Protein AF-A0A7J2I343-F1 (afdb_monomer_lite)

Sequence (131 aa):
MAGEKRGRSSLPLLIIFVFAITRKKYKLPDVEFFIPIIGGEERKPSEIARKVIESIEVKLTTKPSFGWLISAKPVYGIKIPLSIWLPFFGFLVIPQIKAQIGKNIIIRPEERYFGLVKGYRVVIKNFTFWA

Radius of gyration: 20.58 Å; chains: 1; bounding box: 34×22×89 Å

Secondary structure (DSSP, 8-state):
---------SHHHHHHHHHHHTT-EEEEPPEEEEEE--SS----HHHHHHHHHHTEEEEEE-SSSSEEEEEEPPBTTBPP--EEEEEGGGGGGHHHHHHHHHHHEEEEEEEETTTTEEEEEEEE--EEEE-

Foldseek 3Di:
DDDDPPPPPCVVVVVVVLVVQQADKDKWAKWKDWDFDDPPDDDDPLVVLVLQLVQFDWDQDPPPHGFIWTAGHDDNNHGGPGTDTGHNSCVVCSVVVSVLQSVQWDWDFDDDPDDDGTTIIIIRHMDMGTD

Structure (mmCIF, N/CA/C/O backbone):
data_AF-A0A7J2I343-F1
#
_entry.id   AF-A0A7J2I343-F1
#
loop_
_atom_site.group_PDB
_atom_site.id
_atom_site.type_symbol
_atom_site.label_atom_id
_atom_site.label_alt_id
_atom_site.label_comp_id
_atom_site.label_asym_id
_atom_site.label_entity_id
_atom_site.label_seq_id
_atom_site.pdbx_PDB_ins_code
_atom_site.Cartn_x
_atom_site.Cartn_y
_atom_site.Cartn_z
_atom_site.occupancy
_atom_site.B_iso_or_equiv
_atom_site.auth_seq_id
_atom_site.auth_comp_id
_atom_site.auth_asym_id
_atom_site.auth_atom_id
_atom_site.pdbx_PDB_model_num
ATOM 1 N N . MET A 1 1 ? 2.861 1.337 59.579 1.00 39.19 1 MET A N 1
ATOM 2 C CA . MET A 1 1 ? 2.772 0.349 58.481 1.00 39.19 1 MET A CA 1
ATOM 3 C C . MET A 1 1 ? 1.709 0.838 57.506 1.00 39.19 1 MET A C 1
ATOM 5 O O . MET A 1 1 ? 0.529 0.671 57.774 1.00 39.19 1 MET A O 1
ATOM 9 N N . ALA A 1 2 ? 2.111 1.572 56.465 1.00 41.09 2 ALA A N 1
ATOM 10 C CA . ALA A 1 2 ? 1.190 2.197 55.513 1.00 41.09 2 ALA A CA 1
ATOM 11 C C . ALA A 1 2 ? 1.106 1.340 54.244 1.00 41.09 2 ALA A C 1
ATOM 13 O O . ALA A 1 2 ? 2.129 0.984 53.667 1.00 41.09 2 ALA A O 1
ATOM 14 N N . GLY A 1 3 ? -0.124 0.975 53.878 1.00 46.28 3 GLY A N 1
ATOM 15 C CA . GLY A 1 3 ? -0.453 -0.006 52.852 1.00 46.28 3 GLY A CA 1
ATOM 16 C C . GLY A 1 3 ? 0.101 0.329 51.472 1.00 46.28 3 GLY A C 1
ATOM 17 O O . GLY A 1 3 ? -0.209 1.359 50.874 1.00 46.28 3 GLY A O 1
ATOM 18 N N . GLU A 1 4 ? 0.875 -0.614 50.954 1.00 43.94 4 GLU A N 1
ATOM 19 C CA . GLU A 1 4 ? 1.304 -0.699 49.571 1.00 43.94 4 GLU A CA 1
ATOM 20 C C . GLU A 1 4 ? 0.058 -0.847 48.682 1.00 43.94 4 GLU A C 1
ATOM 22 O O . GLU A 1 4 ? -0.578 -1.905 48.618 1.00 43.94 4 GLU A O 1
ATOM 27 N N . LYS A 1 5 ? -0.352 0.249 48.029 1.00 52.50 5 LYS A N 1
ATOM 28 C CA . LYS A 1 5 ? -1.370 0.222 46.975 1.00 52.50 5 LYS A CA 1
ATOM 29 C C . LYS A 1 5 ? -0.828 -0.646 45.842 1.00 52.50 5 LYS A C 1
ATOM 31 O O . LYS A 1 5 ? -0.147 -0.149 44.950 1.00 52.50 5 LYS A O 1
ATOM 36 N N . ARG A 1 6 ? -1.140 -1.945 45.874 1.00 51.59 6 ARG A N 1
ATOM 37 C CA . ARG A 1 6 ? -0.974 -2.856 44.738 1.00 51.59 6 ARG A CA 1
ATOM 38 C C . ARG A 1 6 ? -1.739 -2.261 43.565 1.00 51.59 6 ARG A C 1
ATOM 40 O O . ARG A 1 6 ? -2.960 -2.398 43.478 1.00 51.59 6 ARG A O 1
ATOM 47 N N . GLY A 1 7 ? -1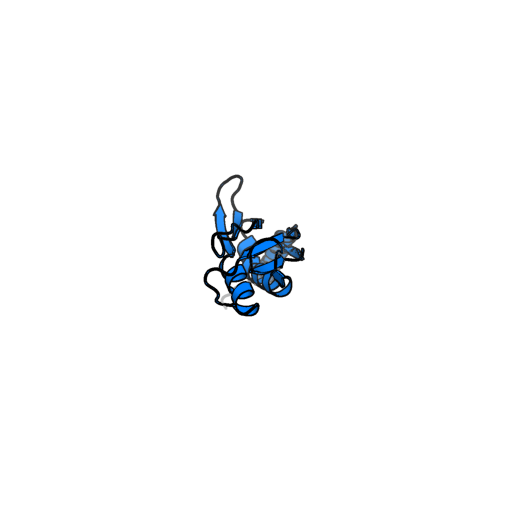.023 -1.573 42.681 1.00 55.41 7 GLY A N 1
ATOM 48 C CA .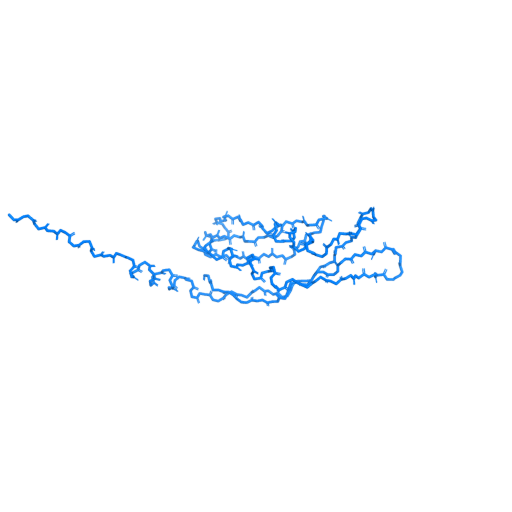 GLY A 1 7 ? -1.524 -1.185 41.377 1.00 55.41 7 GLY A CA 1
ATOM 49 C C . GLY A 1 7 ? -1.915 -2.462 40.651 1.00 55.41 7 GLY A C 1
ATOM 50 O O . GLY A 1 7 ? -1.057 -3.152 40.106 1.00 55.41 7 GLY A O 1
ATOM 51 N N . ARG A 1 8 ? -3.204 -2.823 40.702 1.00 57.75 8 ARG A N 1
ATOM 52 C CA . ARG A 1 8 ? -3.780 -3.844 39.828 1.00 57.75 8 ARG A CA 1
ATOM 53 C C . ARG A 1 8 ? -3.487 -3.375 38.413 1.00 57.75 8 ARG A C 1
ATOM 55 O O . ARG A 1 8 ? -4.113 -2.437 37.931 1.00 57.75 8 ARG A O 1
ATOM 62 N N . SER A 1 9 ? -2.468 -3.985 37.821 1.00 58.88 9 SER A N 1
ATOM 63 C CA . SER A 1 9 ? -2.009 -3.718 36.472 1.00 58.88 9 SER A CA 1
ATOM 64 C C . SER A 1 9 ? -3.225 -3.739 35.553 1.00 58.88 9 SER A C 1
ATOM 66 O O . SER A 1 9 ? -3.878 -4.767 35.413 1.00 58.88 9 SER A O 1
ATOM 68 N N . SER A 1 10 ? -3.586 -2.585 34.997 1.00 60.50 10 SER A N 1
ATOM 69 C CA . SER A 1 10 ? -4.685 -2.435 34.040 1.00 60.50 10 SER A CA 1
ATOM 70 C C . SER A 1 10 ? -4.325 -3.007 32.664 1.00 60.50 10 SER A C 1
ATOM 72 O O . SER A 1 10 ? -5.190 -3.101 31.797 1.00 60.50 10 SER A O 1
ATOM 74 N N . LEU A 1 11 ? -3.074 -3.448 32.472 1.00 64.00 11 LEU A N 1
ATOM 75 C CA . LEU A 1 11 ? -2.570 -4.064 31.243 1.00 64.00 11 LEU A CA 1
ATOM 76 C C . LEU A 1 11 ? -3.406 -5.244 30.726 1.00 64.00 11 LEU A C 1
ATOM 78 O O . LEU A 1 11 ? -3.690 -5.244 29.534 1.00 64.00 11 LEU A O 1
ATOM 82 N N . PRO A 1 12 ? -3.839 -6.231 31.538 1.00 72.75 12 PRO A N 1
ATOM 83 C CA . PRO A 1 12 ? -4.596 -7.375 31.032 1.00 72.75 12 PRO A CA 1
ATOM 84 C C . PRO A 1 12 ? -5.953 -6.947 30.466 1.00 72.75 12 PRO A C 1
ATOM 86 O O . PRO A 1 12 ? -6.356 -7.404 29.401 1.00 72.75 12 PRO A O 1
ATOM 89 N N . LEU A 1 13 ? -6.629 -6.013 31.140 1.00 68.38 13 LEU A N 1
ATOM 90 C CA . LEU A 1 13 ? -7.891 -5.429 30.682 1.00 68.38 13 LEU A CA 1
ATOM 91 C C . LEU A 1 13 ? -7.696 -4.605 29.409 1.00 68.38 13 LEU A C 1
ATOM 93 O O . LEU A 1 13 ? -8.506 -4.701 28.495 1.00 68.38 13 LEU A O 1
ATOM 97 N N . LEU A 1 14 ? -6.604 -3.845 29.323 1.00 66.38 14 LEU A N 1
ATOM 98 C CA . LEU A 1 14 ? -6.275 -3.032 28.156 1.00 66.38 14 LEU A CA 1
ATOM 99 C C . LEU A 1 14 ? -5.949 -3.912 26.937 1.00 66.38 14 LEU A C 1
ATOM 101 O O . LEU A 1 14 ? -6.430 -3.637 25.844 1.00 66.38 14 LEU A O 1
ATOM 105 N N . ILE A 1 15 ? -5.232 -5.024 27.131 1.00 68.12 15 ILE A N 1
ATOM 106 C CA . ILE A 1 15 ? -4.954 -6.024 26.088 1.00 68.12 15 ILE A CA 1
ATOM 107 C C . ILE A 1 15 ? -6.247 -6.689 25.607 1.00 68.12 15 ILE A C 1
ATOM 109 O O . ILE A 1 15 ? -6.473 -6.773 24.402 1.00 68.12 15 ILE A O 1
ATOM 113 N N . ILE A 1 16 ? -7.121 -7.119 26.523 1.00 67.00 16 ILE A N 1
ATOM 114 C CA . ILE A 1 16 ? -8.414 -7.729 26.171 1.00 67.00 16 ILE A CA 1
ATOM 115 C C . ILE A 1 16 ? -9.305 -6.725 25.434 1.00 67.00 16 ILE A C 1
ATOM 117 O O . ILE A 1 16 ? -9.964 -7.087 24.464 1.00 67.00 16 ILE A O 1
ATOM 121 N N . PHE A 1 17 ? -9.303 -5.460 25.852 1.00 63.78 17 PHE A N 1
ATOM 122 C CA . PHE A 1 17 ? -10.093 -4.405 25.228 1.00 63.78 17 PHE A CA 1
ATOM 123 C C . PHE A 1 17 ? -9.586 -4.063 23.819 1.00 63.78 17 PHE A C 1
ATOM 125 O O . PHE A 1 17 ? -10.375 -4.019 22.877 1.00 63.78 17 PHE A O 1
ATOM 132 N N . VAL A 1 18 ? -8.268 -3.926 23.636 1.00 64.19 18 VAL A N 1
ATOM 133 C CA . VAL A 1 18 ? -7.644 -3.758 22.310 1.00 64.19 18 VAL A CA 1
ATOM 134 C C . VAL A 1 18 ? -7.927 -4.971 21.420 1.00 64.19 18 VAL A C 1
ATOM 136 O O . VAL A 1 18 ? -8.270 -4.813 20.250 1.00 64.19 18 VAL A O 1
ATOM 139 N N . PHE A 1 19 ? -7.865 -6.184 21.969 1.00 65.62 19 PHE A N 1
ATOM 140 C CA . PHE A 1 19 ? -8.177 -7.415 21.243 1.00 65.62 19 PHE A CA 1
ATOM 141 C C . PHE A 1 19 ? -9.660 -7.510 20.845 1.00 65.62 19 PHE A C 1
ATOM 143 O O . PHE A 1 19 ? -9.984 -7.937 19.739 1.00 65.62 19 PHE A O 1
ATOM 150 N N . ALA A 1 20 ? -10.575 -7.082 21.717 1.00 63.03 20 ALA A N 1
ATOM 151 C CA . ALA A 1 20 ? -12.008 -7.065 21.437 1.00 63.03 20 ALA A CA 1
ATOM 152 C C . ALA A 1 20 ? -12.372 -6.041 20.350 1.00 63.03 20 ALA A C 1
ATOM 154 O O . ALA A 1 20 ? -13.227 -6.322 19.512 1.00 63.03 20 ALA A O 1
ATOM 155 N N . ILE A 1 21 ? -11.700 -4.886 20.330 1.00 61.62 21 ILE A N 1
ATOM 156 C CA . ILE A 1 21 ? -11.936 -3.833 19.333 1.00 61.62 21 ILE A CA 1
ATOM 157 C C . ILE A 1 21 ? -11.313 -4.188 17.979 1.00 61.62 21 ILE A C 1
ATOM 159 O O . ILE A 1 21 ? -11.922 -3.906 16.956 1.00 61.62 21 ILE A O 1
ATOM 163 N N . THR A 1 22 ? -10.166 -4.873 17.959 1.00 66.19 22 THR A N 1
ATOM 164 C CA . THR A 1 22 ? -9.479 -5.278 16.717 1.00 66.19 22 THR A CA 1
ATOM 165 C C . THR A 1 22 ? -10.037 -6.557 16.080 1.00 66.19 22 THR A C 1
ATOM 167 O O . THR A 1 22 ? -9.493 -7.054 15.099 1.00 66.19 22 THR A O 1
ATOM 170 N N . ARG A 1 23 ? -11.136 -7.128 16.595 1.00 70.00 23 ARG A N 1
ATOM 171 C CA . ARG A 1 23 ? -11.711 -8.391 16.091 1.00 70.00 23 ARG A CA 1
ATOM 172 C C . ARG A 1 23 ? -12.433 -8.276 14.751 1.00 70.00 23 ARG A C 1
ATOM 174 O O . ARG A 1 23 ? -12.840 -9.309 14.211 1.00 70.00 23 ARG A O 1
ATOM 181 N N . LYS A 1 24 ? -12.659 -7.077 14.210 1.00 77.44 24 LYS A N 1
ATOM 182 C CA . LYS A 1 24 ? -13.360 -6.965 12.934 1.00 77.44 24 LYS A CA 1
ATOM 183 C C . LYS A 1 24 ? -12.380 -7.277 11.808 1.00 77.44 24 LYS A C 1
ATOM 185 O O . LYS A 1 24 ? -11.304 -6.699 11.691 1.00 77.44 24 LYS A O 1
ATOM 190 N N . LYS A 1 25 ? -12.751 -8.250 10.979 1.00 82.06 25 LYS A N 1
ATOM 191 C CA . LYS A 1 25 ? -11.946 -8.656 9.831 1.00 82.06 25 LYS A CA 1
ATOM 192 C C . LYS A 1 25 ? -12.224 -7.715 8.664 1.00 82.06 25 LYS A C 1
ATOM 194 O O . LYS A 1 25 ? -13.362 -7.598 8.214 1.00 82.06 25 LYS A O 1
ATOM 199 N N . TYR A 1 26 ? -11.174 -7.093 8.153 1.00 80.75 26 TYR A N 1
ATOM 200 C CA . TYR A 1 26 ? -11.201 -6.254 6.964 1.00 80.75 26 TYR A CA 1
ATOM 201 C C . TYR A 1 26 ? -10.548 -6.998 5.805 1.00 80.75 26 TYR A C 1
ATOM 203 O O . TYR A 1 26 ? -9.547 -7.699 5.980 1.00 80.75 26 TYR A O 1
ATOM 211 N N . LYS A 1 27 ? -11.128 -6.854 4.613 1.00 83.12 27 LYS A N 1
ATOM 212 C CA . LYS A 1 27 ? -10.580 -7.398 3.371 1.00 83.12 27 LYS A CA 1
ATOM 213 C C . LYS A 1 27 ? -10.273 -6.245 2.432 1.00 83.12 27 LYS A C 1
ATOM 215 O O . LYS A 1 27 ? -11.159 -5.459 2.108 1.00 83.12 27 LYS A O 1
ATOM 220 N N . LEU A 1 28 ? -9.023 -6.175 2.001 1.00 83.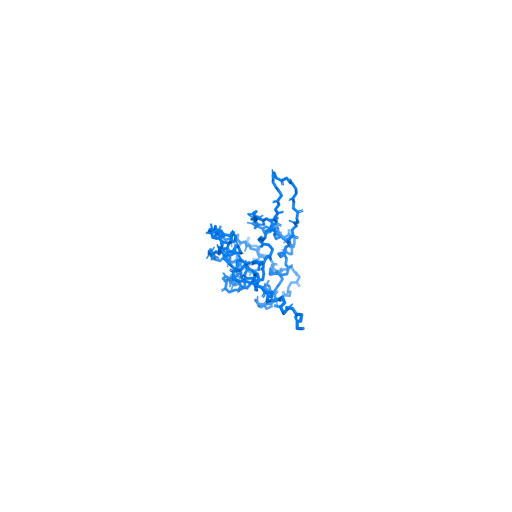19 28 LEU A N 1
ATOM 221 C CA . LEU A 1 28 ? -8.592 -5.276 0.943 1.00 83.19 28 LEU A CA 1
ATOM 222 C C . LEU A 1 28 ? -8.740 -6.044 -0.382 1.00 83.19 28 LEU A C 1
ATOM 224 O O . LEU A 1 28 ? -8.203 -7.152 -0.468 1.00 83.19 28 LEU A O 1
ATOM 228 N N . PRO A 1 29 ? -9.538 -5.557 -1.351 1.00 82.81 29 PRO A N 1
ATOM 229 C CA . PRO A 1 29 ? -9.747 -6.252 -2.621 1.00 82.81 29 PRO A CA 1
ATOM 230 C C . PRO A 1 29 ? -8.477 -6.239 -3.475 1.00 82.81 29 PRO A C 1
ATOM 232 O O . PRO A 1 29 ? -7.562 -5.463 -3.220 1.00 82.81 29 PRO A O 1
ATOM 235 N N . ASP A 1 30 ? -8.425 -7.083 -4.502 1.00 86.62 30 ASP A N 1
ATOM 236 C CA . ASP A 1 30 ? -7.353 -6.999 -5.489 1.00 86.62 30 ASP A CA 1
ATOM 237 C C . ASP A 1 30 ? -7.415 -5.635 -6.190 1.00 86.62 30 ASP A C 1
ATOM 239 O O . ASP A 1 30 ? -8.476 -5.207 -6.651 1.00 86.62 30 ASP A O 1
ATOM 243 N N . VAL A 1 31 ? -6.281 -4.939 -6.235 1.00 85.44 31 VAL A N 1
ATOM 244 C CA . VAL A 1 31 ? -6.159 -3.634 -6.888 1.00 85.44 31 VAL A CA 1
ATOM 245 C C . VAL A 1 31 ? -5.116 -3.742 -7.982 1.00 85.44 31 VAL A C 1
ATOM 247 O O . VAL A 1 31 ? -3.955 -4.044 -7.718 1.00 85.44 31 VAL A O 1
ATOM 250 N N . GLU A 1 32 ? -5.532 -3.464 -9.211 1.00 87.44 32 GLU A N 1
ATOM 251 C CA . GLU A 1 32 ? -4.668 -3.479 -10.383 1.00 87.44 32 GLU A CA 1
ATOM 252 C C . GLU A 1 32 ? -4.672 -2.109 -11.053 1.00 87.44 32 GLU A C 1
ATOM 254 O O . GLU A 1 32 ? -5.721 -1.503 -11.273 1.00 87.44 32 GLU A O 1
ATOM 259 N N . PHE A 1 33 ? -3.481 -1.612 -11.366 1.00 86.19 33 PHE A N 1
ATOM 260 C CA . PHE A 1 33 ? -3.303 -0.382 -12.123 1.00 86.19 33 PHE A CA 1
ATOM 261 C C . PHE A 1 33 ? -1.984 -0.415 -12.892 1.00 86.19 33 PHE A C 1
ATOM 263 O O . PHE A 1 33 ? -1.051 -1.149 -12.566 1.00 86.19 33 PHE A O 1
ATOM 270 N N . PHE A 1 34 ? -1.916 0.394 -13.940 1.00 84.81 34 PHE A N 1
ATOM 271 C CA . PHE A 1 34 ? -0.760 0.483 -14.819 1.00 84.81 34 PHE A CA 1
ATOM 272 C C . PHE A 1 34 ? -0.020 1.796 -14.577 1.00 84.81 34 PHE A C 1
ATOM 274 O O . PHE A 1 34 ? -0.658 2.843 -14.546 1.00 84.81 34 PHE A O 1
ATOM 281 N N . ILE A 1 35 ? 1.305 1.740 -14.438 1.00 84.00 35 ILE A N 1
ATOM 282 C CA . ILE A 1 35 ? 2.191 2.899 -14.299 1.00 84.00 35 ILE A CA 1
ATOM 283 C C . ILE A 1 35 ? 3.024 3.052 -15.581 1.00 84.00 35 ILE A C 1
ATOM 285 O O . ILE A 1 35 ? 3.893 2.212 -15.816 1.00 84.00 35 ILE A O 1
ATOM 289 N N . PRO A 1 36 ? 2.830 4.109 -16.390 1.00 80.19 36 PRO A N 1
ATOM 290 C CA . PRO A 1 36 ? 3.676 4.378 -17.542 1.00 80.19 36 PRO A CA 1
ATOM 291 C C . PRO A 1 36 ? 5.076 4.805 -17.095 1.00 80.19 36 PRO A C 1
ATOM 293 O O . PRO A 1 36 ? 5.244 5.529 -16.111 1.00 80.19 36 PRO A O 1
ATOM 296 N N . ILE A 1 37 ? 6.086 4.405 -17.860 1.00 79.31 37 ILE A N 1
ATOM 297 C CA . ILE A 1 37 ? 7.416 5.004 -17.803 1.00 79.31 37 ILE A CA 1
ATOM 298 C C . ILE A 1 37 ? 7.352 6.314 -18.587 1.00 79.31 37 ILE A C 1
ATOM 300 O O . ILE A 1 37 ? 7.175 6.325 -19.803 1.00 79.31 37 ILE A O 1
ATOM 304 N N . ILE A 1 38 ? 7.475 7.430 -17.873 1.00 69.62 38 ILE A N 1
ATOM 305 C CA . ILE A 1 38 ? 7.490 8.775 -18.452 1.00 69.62 38 ILE A CA 1
ATOM 306 C C . ILE A 1 38 ? 8.954 9.211 -18.551 1.00 69.62 38 ILE A C 1
ATOM 308 O O . ILE A 1 38 ? 9.652 9.231 -17.540 1.00 69.62 38 ILE A O 1
ATOM 312 N N . GLY A 1 39 ? 9.419 9.552 -19.756 1.00 66.19 39 GLY A N 1
ATOM 313 C CA . GLY A 1 39 ? 10.768 10.097 -19.971 1.00 66.19 39 GLY A CA 1
ATOM 314 C C . GLY A 1 39 ? 11.897 9.069 -20.121 1.00 66.19 39 GLY A C 1
ATOM 315 O O . GLY A 1 39 ? 13.057 9.442 -20.021 1.00 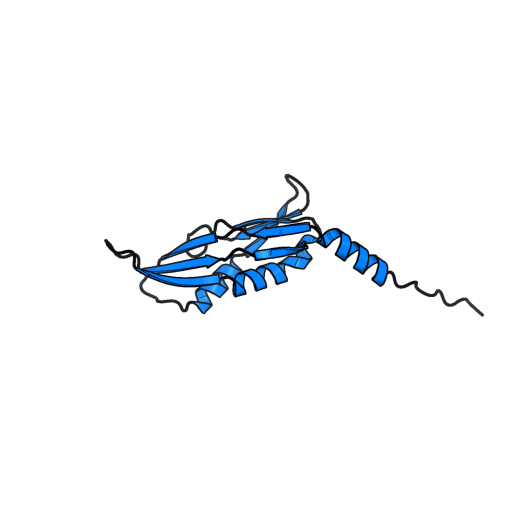66.19 39 GLY A O 1
ATOM 316 N N . GLY A 1 40 ? 11.588 7.789 -20.356 1.00 64.12 40 GLY A N 1
ATOM 317 C CA . GLY A 1 40 ? 12.593 6.766 -20.690 1.00 64.12 40 GLY A CA 1
ATOM 318 C C . GLY A 1 40 ? 13.419 6.217 -19.518 1.00 64.12 40 GLY A C 1
ATOM 319 O O . GLY A 1 40 ? 14.175 5.271 -19.715 1.00 64.12 40 GLY A O 1
ATOM 320 N N . GLU A 1 41 ? 13.253 6.736 -18.298 1.00 67.00 41 GLU A N 1
ATOM 321 C CA . GLU A 1 41 ? 13.889 6.162 -17.106 1.00 67.00 41 GLU A CA 1
ATOM 322 C C . GLU A 1 41 ? 13.164 4.892 -16.639 1.00 67.00 41 GLU A C 1
ATOM 324 O O . GLU A 1 41 ? 12.098 4.939 -16.012 1.00 67.00 41 GLU A O 1
ATOM 329 N N . GLU A 1 42 ? 13.777 3.736 -16.889 1.00 69.38 42 GLU A N 1
ATOM 330 C CA . GLU A 1 42 ? 13.376 2.486 -16.251 1.00 69.38 42 GLU A CA 1
ATOM 331 C C . GLU A 1 42 ? 13.688 2.528 -14.752 1.00 69.38 42 GLU A C 1
ATOM 333 O O . GLU A 1 42 ? 14.834 2.434 -14.313 1.00 69.38 42 GLU A O 1
ATOM 338 N N . ARG A 1 43 ? 12.639 2.649 -13.938 1.00 77.44 43 ARG A N 1
ATOM 339 C CA . ARG A 1 43 ? 12.755 2.568 -12.478 1.00 77.44 43 ARG A CA 1
ATOM 340 C C . ARG A 1 43 ? 12.763 1.125 -12.023 1.00 77.44 43 ARG A C 1
ATOM 342 O O . ARG A 1 43 ? 12.010 0.308 -12.548 1.00 77.44 43 ARG A O 1
ATOM 349 N N . LYS A 1 44 ? 13.537 0.819 -10.984 1.00 82.44 44 LYS A N 1
ATOM 350 C CA . LYS A 1 44 ? 13.538 -0.524 -10.395 1.00 82.44 44 LYS A CA 1
ATOM 351 C C . LYS A 1 44 ? 12.156 -0.845 -9.802 1.00 82.44 44 LYS A C 1
ATOM 353 O O . LYS A 1 44 ? 11.560 0.023 -9.156 1.00 82.44 44 LYS A O 1
ATOM 358 N N . PRO A 1 45 ? 11.662 -2.093 -9.913 1.00 80.62 45 PRO A N 1
ATOM 359 C CA . PRO A 1 45 ? 10.410 -2.509 -9.274 1.00 80.62 45 PRO A CA 1
ATOM 360 C C . PRO A 1 45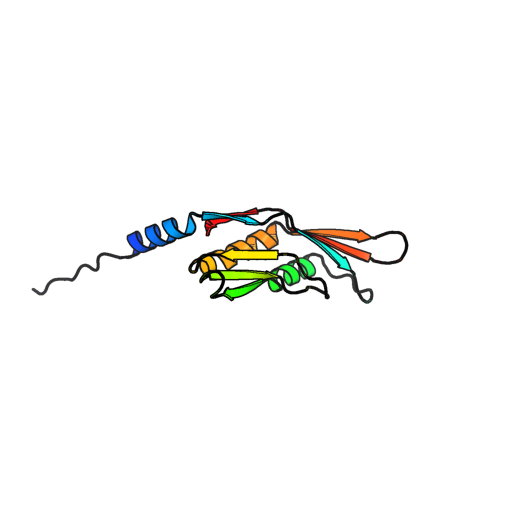 ? 10.353 -2.191 -7.772 1.00 80.62 45 PRO A C 1
ATOM 362 O O . PRO A 1 45 ? 9.311 -1.799 -7.254 1.00 80.62 45 PRO A O 1
ATOM 365 N N . SER A 1 46 ? 11.486 -2.278 -7.070 1.00 82.12 46 SER A N 1
ATOM 366 C CA . SER A 1 46 ? 11.593 -1.928 -5.649 1.00 82.12 46 SER A CA 1
ATOM 367 C C . SER A 1 46 ? 11.266 -0.459 -5.356 1.00 82.12 46 SER A C 1
ATOM 369 O O . SER A 1 46 ? 10.620 -0.162 -4.351 1.00 82.12 46 SER A O 1
ATOM 371 N N . GLU A 1 47 ? 11.653 0.468 -6.233 1.00 85.25 47 GLU A N 1
ATOM 372 C CA . GLU A 1 47 ? 11.344 1.894 -6.085 1.00 85.25 47 GLU A CA 1
ATOM 373 C C . GLU A 1 47 ? 9.861 2.173 -6.312 1.00 85.25 47 GLU A C 1
ATOM 375 O O . GLU A 1 47 ? 9.259 2.982 -5.606 1.00 85.25 47 GLU A O 1
ATOM 380 N N . ILE A 1 48 ? 9.254 1.479 -7.274 1.00 83.19 48 ILE A N 1
ATOM 381 C CA . ILE A 1 48 ? 7.819 1.571 -7.545 1.00 83.19 48 ILE A CA 1
ATOM 382 C C . ILE A 1 48 ? 7.034 1.047 -6.345 1.00 83.19 48 ILE A C 1
ATOM 384 O O . ILE A 1 48 ? 6.145 1.743 -5.859 1.00 83.19 48 ILE A O 1
ATOM 388 N N . ALA A 1 49 ? 7.404 -0.122 -5.815 1.00 83.75 49 ALA A N 1
ATOM 389 C CA . ALA A 1 49 ? 6.788 -0.677 -4.613 1.00 83.75 49 ALA A CA 1
ATOM 390 C C . ALA A 1 49 ? 6.891 0.300 -3.433 1.00 83.75 49 ALA A C 1
ATOM 392 O O . ALA A 1 49 ? 5.891 0.576 -2.769 1.00 83.75 49 ALA A O 1
ATOM 393 N N . ARG A 1 50 ? 8.074 0.889 -3.215 1.00 86.69 50 ARG A N 1
ATOM 394 C CA . ARG A 1 50 ? 8.291 1.881 -2.158 1.00 86.69 50 ARG A CA 1
ATOM 395 C C . ARG A 1 50 ? 7.392 3.105 -2.328 1.00 86.69 50 ARG A C 1
ATOM 397 O O . ARG A 1 50 ? 6.722 3.482 -1.371 1.00 86.69 50 ARG A O 1
ATOM 404 N N . LYS A 1 51 ? 7.303 3.679 -3.531 1.00 86.00 51 LYS A N 1
ATOM 405 C CA . LYS A 1 51 ? 6.416 4.826 -3.785 1.00 86.00 51 LYS A CA 1
ATOM 406 C C . LYS A 1 51 ? 4.942 4.488 -3.612 1.00 86.00 51 LYS A C 1
ATOM 408 O O . LYS A 1 51 ? 4.197 5.313 -3.096 1.00 86.00 51 LYS A O 1
ATOM 413 N N . VAL A 1 52 ? 4.514 3.290 -4.008 1.00 83.94 52 VAL A N 1
ATOM 414 C CA . VAL A 1 52 ? 3.139 2.831 -3.763 1.00 83.94 52 VAL A CA 1
ATOM 415 C C . VAL A 1 52 ? 2.867 2.766 -2.258 1.00 83.94 52 VAL A C 1
ATOM 417 O O . VAL A 1 52 ? 1.851 3.289 -1.809 1.00 83.94 52 VAL A O 1
ATOM 420 N N . ILE A 1 53 ? 3.787 2.228 -1.454 1.00 84.88 53 ILE A N 1
ATOM 421 C CA . ILE A 1 53 ? 3.644 2.182 0.012 1.00 84.88 53 ILE A CA 1
ATOM 422 C C . ILE A 1 53 ? 3.639 3.592 0.628 1.00 84.88 53 ILE A C 1
ATOM 424 O O . ILE A 1 53 ? 2.831 3.883 1.512 1.00 84.88 53 ILE A O 1
ATOM 428 N N . GLU A 1 54 ? 4.522 4.478 0.167 1.00 86.50 54 GLU A N 1
ATOM 429 C CA . GLU A 1 54 ? 4.612 5.871 0.629 1.00 86.50 54 GLU A CA 1
ATOM 430 C C . GLU A 1 54 ? 3.388 6.702 0.220 1.00 86.50 54 GLU A C 1
ATOM 432 O O . GLU A 1 54 ? 3.006 7.627 0.934 1.00 86.50 54 GLU A O 1
ATOM 437 N N . SER A 1 55 ? 2.724 6.342 -0.882 1.00 85.12 55 SER A N 1
ATOM 438 C CA . SER A 1 55 ? 1.490 6.994 -1.326 1.00 85.12 55 SER A CA 1
ATOM 439 C C . SER A 1 55 ? 0.290 6.703 -0.423 1.00 85.12 55 SER A C 1
ATOM 441 O O . SER A 1 55 ? -0.703 7.422 -0.502 1.00 85.12 55 SER A O 1
ATOM 443 N N . ILE A 1 56 ? 0.363 5.684 0.443 1.00 84.00 56 ILE A N 1
ATOM 444 C CA . ILE A 1 56 ? -0.706 5.356 1.391 1.00 84.00 56 ILE A CA 1
ATOM 445 C C . ILE A 1 56 ? -0.789 6.458 2.448 1.00 84.00 56 ILE A C 1
ATOM 447 O O . ILE A 1 56 ? 0.013 6.535 3.386 1.00 84.00 56 ILE A O 1
ATOM 451 N N . GLU A 1 57 ? -1.809 7.288 2.296 1.00 83.31 57 GLU A N 1
ATOM 452 C CA . GLU A 1 57 ? -2.196 8.347 3.205 1.00 83.31 57 GLU A CA 1
ATOM 453 C C . GLU A 1 57 ? -3.276 7.848 4.163 1.00 83.31 57 GLU A C 1
ATOM 455 O O . GLU A 1 57 ? -4.157 7.064 3.807 1.00 83.31 57 GLU A O 1
ATOM 460 N N . VAL A 1 58 ? -3.211 8.323 5.401 1.00 80.25 58 VAL A N 1
ATOM 461 C CA . VAL A 1 58 ? -4.189 8.000 6.434 1.00 80.25 58 VAL A CA 1
ATOM 462 C C . VAL A 1 58 ? -4.741 9.314 6.960 1.00 80.25 58 VAL A C 1
ATOM 464 O O . VAL A 1 58 ? -3.990 10.149 7.457 1.00 80.25 58 VAL A O 1
ATOM 467 N N . LYS A 1 59 ? -6.049 9.516 6.808 1.00 83.19 59 LYS A N 1
ATOM 468 C CA . LYS A 1 59 ? -6.760 10.710 7.268 1.00 83.19 59 LYS A CA 1
ATOM 469 C C . LYS A 1 59 ? -7.748 10.322 8.347 1.00 83.19 59 LYS A C 1
ATOM 471 O O . LYS A 1 59 ? -8.530 9.396 8.159 1.00 83.19 59 LYS A O 1
ATOM 476 N N . LEU A 1 60 ? -7.751 11.048 9.457 1.00 79.56 60 LEU A N 1
ATOM 477 C CA . LEU A 1 60 ? -8.843 10.958 10.415 1.00 79.56 60 LEU A CA 1
ATOM 478 C C . LEU A 1 60 ? -10.057 11.670 9.807 1.00 79.56 60 LEU A C 1
ATOM 480 O O . LEU A 1 60 ? -9.965 12.834 9.422 1.00 79.56 60 LEU A O 1
ATOM 484 N N . THR A 1 61 ? -11.178 10.967 9.688 1.00 77.12 61 THR A N 1
ATOM 485 C CA . THR A 1 61 ? -12.446 11.528 9.221 1.00 77.12 61 THR A CA 1
ATOM 486 C C . THR A 1 61 ? -13.477 11.498 10.340 1.00 77.12 61 THR A C 1
ATOM 488 O O . THR A 1 61 ? -13.534 10.568 11.142 1.00 77.12 61 THR A O 1
ATOM 491 N N . THR A 1 62 ? -14.308 12.533 10.390 1.00 73.25 62 THR A N 1
ATOM 492 C CA . THR A 1 62 ? -15.442 12.651 11.316 1.00 73.25 62 THR A CA 1
ATOM 493 C C . THR A 1 62 ? -16.771 12.270 10.656 1.00 73.25 62 THR A C 1
ATOM 495 O O . THR A 1 62 ? -17.778 12.143 11.347 1.00 73.25 62 THR A O 1
ATOM 498 N N . LYS A 1 63 ? -16.788 12.056 9.330 1.00 66.62 63 LYS A N 1
ATOM 499 C CA . LYS A 1 63 ? -17.968 11.656 8.545 1.00 66.62 63 LYS A CA 1
ATOM 500 C C . LYS A 1 63 ? -17.629 10.490 7.600 1.00 66.62 63 LYS A C 1
ATOM 502 O O . LYS A 1 63 ? -16.533 10.484 7.035 1.00 66.62 63 LYS A O 1
ATOM 507 N N . PRO A 1 64 ? -18.537 9.517 7.383 1.00 62.66 64 PRO A N 1
ATOM 508 C CA . PRO A 1 64 ? -19.877 9.372 7.976 1.00 62.66 64 PRO A CA 1
ATOM 509 C C . PRO A 1 64 ? -19.869 8.910 9.446 1.00 62.66 64 PRO A C 1
ATOM 511 O O . PRO A 1 64 ? -20.897 8.952 10.108 1.00 62.66 64 PRO A O 1
ATOM 514 N N . SER A 1 65 ? -18.717 8.497 9.971 1.00 70.38 65 SER A N 1
ATOM 515 C CA . SER A 1 65 ? -18.486 8.226 11.393 1.00 70.38 65 SER A CA 1
ATOM 516 C C . SER A 1 65 ? -17.028 8.531 11.740 1.00 70.38 65 SER A C 1
ATOM 518 O O . SER A 1 65 ? -16.185 8.654 10.846 1.00 70.38 65 SER A O 1
ATOM 520 N N . PHE A 1 66 ? -16.738 8.687 13.033 1.00 77.62 66 PHE A N 1
ATOM 521 C CA . PHE A 1 66 ? -15.393 8.977 13.523 1.00 77.62 66 PHE A CA 1
ATOM 522 C C . PHE A 1 66 ? -14.470 7.769 13.342 1.00 77.62 66 PHE A C 1
ATOM 524 O O . PHE A 1 66 ? -14.676 6.717 13.949 1.00 77.62 66 PHE A O 1
ATOM 531 N N . GLY A 1 67 ? -13.462 7.911 12.487 1.00 79.00 67 GLY A N 1
ATOM 532 C CA . GLY A 1 67 ? -12.574 6.814 12.126 1.00 79.00 67 GLY A CA 1
ATOM 533 C C . GLY A 1 67 ? -11.479 7.241 11.162 1.00 79.00 67 GLY A C 1
ATOM 534 O O . GLY A 1 67 ? -11.332 8.417 10.840 1.00 79.00 67 GLY A O 1
ATOM 535 N N . TRP A 1 68 ? -10.693 6.280 10.696 1.00 78.94 68 TRP A N 1
ATOM 536 C CA . TRP A 1 68 ? -9.573 6.527 9.796 1.00 78.94 68 TRP A CA 1
ATOM 537 C C . TRP A 1 68 ? -9.926 6.121 8.373 1.00 78.94 68 TRP A C 1
ATOM 539 O O . TRP A 1 68 ? -10.271 4.973 8.112 1.00 78.94 68 TRP A O 1
ATOM 549 N N . LEU A 1 69 ? -9.805 7.060 7.442 1.00 81.56 69 LEU A N 1
ATOM 550 C CA . LEU A 1 69 ? -9.831 6.804 6.013 1.00 81.56 69 LEU A CA 1
ATOM 551 C C . LEU A 1 69 ? -8.398 6.573 5.534 1.00 81.56 69 LEU A C 1
ATOM 553 O O . LEU A 1 69 ? -7.573 7.488 5.541 1.00 81.56 69 LEU A O 1
ATOM 557 N N . ILE A 1 70 ? -8.103 5.352 5.110 1.00 79.06 70 ILE A N 1
ATOM 558 C CA . ILE A 1 70 ? -6.851 5.020 4.436 1.00 79.06 70 ILE A CA 1
ATOM 559 C C . ILE A 1 70 ? -7.091 5.161 2.942 1.00 79.06 70 ILE A C 1
ATOM 561 O O . ILE A 1 70 ? -7.936 4.457 2.397 1.00 79.06 70 ILE A O 1
ATOM 565 N N . SER A 1 71 ? -6.347 6.049 2.290 1.00 81.31 71 SER A N 1
ATOM 566 C CA . SER A 1 71 ? -6.434 6.311 0.854 1.00 81.31 71 SER A CA 1
ATOM 567 C C . SER A 1 71 ? -5.050 6.366 0.227 1.00 81.31 71 SER A C 1
ATOM 569 O O . SER A 1 71 ? -4.125 6.877 0.846 1.00 81.31 71 SER A O 1
ATOM 571 N N . ALA A 1 72 ? -4.891 5.915 -1.011 1.00 80.75 72 ALA A N 1
ATOM 572 C CA . ALA A 1 72 ? -3.621 6.067 -1.716 1.00 80.75 72 ALA A CA 1
ATOM 573 C C . ALA A 1 72 ? -3.606 7.339 -2.584 1.00 80.75 72 ALA A C 1
ATOM 575 O O . ALA A 1 72 ? -4.533 7.606 -3.354 1.00 80.75 72 ALA A O 1
ATOM 576 N N . LYS A 1 73 ? -2.545 8.142 -2.448 1.00 82.50 73 LYS A N 1
ATOM 577 C CA . LYS A 1 73 ? -2.288 9.308 -3.296 1.00 82.50 73 LYS A CA 1
ATOM 578 C C . LYS A 1 73 ? -1.974 8.875 -4.725 1.00 82.50 73 LYS A C 1
ATOM 580 O O . LYS A 1 73 ? -1.522 7.750 -4.944 1.00 82.50 73 LYS A O 1
ATOM 585 N N . PRO A 1 74 ? -2.163 9.775 -5.702 1.00 77.06 74 PRO A N 1
ATOM 586 C CA . PRO A 1 74 ? -1.750 9.496 -7.059 1.00 77.06 74 PRO A CA 1
ATOM 587 C C . PRO A 1 74 ? -0.249 9.204 -7.130 1.00 77.06 74 PRO A C 1
ATOM 589 O O . PRO A 1 74 ? 0.562 9.976 -6.618 1.00 77.06 74 PRO A O 1
ATOM 592 N N . VAL A 1 75 ? 0.118 8.115 -7.797 1.00 79.12 75 VAL A N 1
ATOM 593 C CA . VAL A 1 75 ? 1.510 7.757 -8.079 1.00 79.12 75 VAL A CA 1
ATOM 594 C C . VAL A 1 75 ? 1.730 7.971 -9.570 1.00 79.12 75 VAL A C 1
ATOM 596 O O . VAL A 1 75 ? 1.048 7.371 -10.393 1.00 79.12 75 VAL A O 1
ATOM 599 N N . TYR A 1 76 ? 2.631 8.893 -9.921 1.00 77.19 76 TYR A N 1
ATOM 600 C CA . TYR A 1 76 ? 2.875 9.314 -11.311 1.00 77.19 76 TYR A CA 1
ATOM 601 C C . TYR A 1 76 ? 1.612 9.817 -12.037 1.00 77.19 76 TYR A C 1
ATOM 603 O O . TYR A 1 76 ? 1.367 9.486 -13.191 1.00 77.19 76 TYR A O 1
ATOM 611 N N . GLY A 1 77 ? 0.774 10.588 -11.337 1.00 72.50 77 GLY A N 1
ATOM 612 C CA . GLY A 1 77 ? -0.484 11.112 -11.885 1.00 72.50 77 GLY A CA 1
ATOM 613 C C . GLY A 1 77 ? -1.636 10.100 -11.926 1.00 72.50 77 GLY A C 1
ATOM 614 O O . GLY A 1 77 ? -2.762 10.483 -12.234 1.00 72.50 77 GLY A O 1
ATOM 615 N N . ILE A 1 78 ? -1.402 8.837 -11.550 1.00 75.00 78 ILE A N 1
ATOM 616 C CA . ILE A 1 78 ? -2.428 7.788 -11.536 1.00 75.00 78 ILE A CA 1
ATOM 617 C C . ILE A 1 78 ? -3.000 7.634 -10.140 1.00 75.00 78 ILE A C 1
ATOM 619 O O . ILE A 1 78 ? -2.284 7.299 -9.197 1.00 75.00 78 ILE A O 1
ATOM 623 N N . LYS A 1 79 ? -4.311 7.850 -10.012 1.00 76.56 79 LYS A N 1
ATOM 624 C CA . LYS A 1 79 ? -5.051 7.589 -8.775 1.00 76.56 79 LYS A CA 1
ATOM 625 C C . LYS A 1 79 ? -5.084 6.087 -8.510 1.00 76.56 79 LYS A C 1
ATOM 627 O O . LYS A 1 79 ? -5.575 5.324 -9.335 1.00 76.56 79 LYS A O 1
ATOM 632 N N . ILE A 1 80 ? -4.601 5.680 -7.344 1.00 78.12 80 ILE A N 1
ATOM 633 C CA . ILE A 1 80 ? -4.681 4.293 -6.893 1.00 78.12 80 ILE A CA 1
ATOM 634 C C . ILE A 1 80 ? -6.063 4.103 -6.248 1.00 78.12 80 ILE A C 1
ATOM 636 O O . ILE A 1 80 ? -6.389 4.840 -5.312 1.00 78.12 80 ILE A O 1
ATOM 640 N N . PRO A 1 81 ? -6.889 3.144 -6.705 1.00 70.62 81 PRO A N 1
ATOM 641 C CA . PRO A 1 81 ? -8.241 2.930 -6.190 1.00 70.62 81 PRO A CA 1
ATOM 642 C C . PRO A 1 81 ? -8.208 2.157 -4.863 1.00 70.62 81 PRO A C 1
ATOM 644 O O . PRO A 1 81 ? -8.754 1.066 -4.732 1.00 70.62 81 PRO A O 1
ATOM 647 N N . LEU A 1 82 ? -7.531 2.721 -3.865 1.00 76.75 82 LEU A N 1
ATOM 648 C CA . LEU A 1 82 ? -7.433 2.171 -2.522 1.00 76.75 82 LEU A CA 1
ATOM 649 C C . LEU A 1 82 ? -8.152 3.113 -1.562 1.00 76.75 82 LEU A C 1
ATOM 651 O O . LEU A 1 82 ? -7.720 4.252 -1.388 1.00 76.75 82 LEU A O 1
ATOM 655 N N . SER A 1 83 ? -9.237 2.642 -0.950 1.00 78.94 83 SER A N 1
ATOM 656 C CA . SER A 1 83 ? -9.955 3.370 0.096 1.00 78.94 83 SER A CA 1
ATOM 657 C C . SER A 1 83 ? -10.543 2.393 1.110 1.00 78.94 83 SER A C 1
ATOM 659 O O . SER A 1 83 ? -11.321 1.515 0.736 1.00 78.94 83 SER A O 1
ATOM 661 N N . ILE A 1 84 ? -10.162 2.515 2.383 1.00 79.94 84 ILE A N 1
ATOM 662 C CA . ILE A 1 84 ? -10.701 1.703 3.486 1.00 79.94 84 ILE A CA 1
ATOM 663 C C . ILE A 1 84 ? -11.026 2.606 4.667 1.00 79.94 84 ILE A C 1
ATOM 665 O O . ILE A 1 84 ? -10.220 3.453 5.047 1.00 79.94 84 ILE A O 1
ATOM 669 N N . TRP A 1 85 ? -12.190 2.383 5.275 1.00 82.00 85 TRP A N 1
ATOM 670 C CA . TRP A 1 85 ? -12.590 3.039 6.513 1.00 82.00 85 TRP A CA 1
ATOM 671 C C . TRP A 1 85 ? -12.364 2.118 7.718 1.00 82.00 85 TRP A C 1
ATOM 673 O O . TRP A 1 85 ? -12.844 0.981 7.742 1.00 82.00 85 TRP A O 1
ATOM 683 N N . LEU A 1 86 ? -11.638 2.615 8.715 1.00 79.38 86 LEU A N 1
ATOM 684 C CA . LEU A 1 86 ? -11.277 1.914 9.943 1.00 79.38 86 LEU A CA 1
ATOM 685 C C . LEU A 1 86 ? -11.857 2.616 11.177 1.00 79.38 86 LEU A C 1
ATOM 687 O O . LEU A 1 86 ? -12.034 3.836 11.156 1.00 79.38 86 LEU A O 1
ATOM 691 N N . PRO A 1 87 ? -12.105 1.881 12.276 1.00 77.19 87 PRO A N 1
ATOM 692 C CA . PRO A 1 87 ? -12.557 2.475 13.529 1.00 77.19 87 PRO A CA 1
ATOM 693 C C . PRO A 1 87 ? -11.462 3.362 14.128 1.00 77.19 87 PRO A C 1
ATOM 695 O O . PRO A 1 87 ? -10.309 3.317 13.704 1.00 77.19 87 PRO A O 1
ATOM 698 N N . PHE A 1 88 ? -11.795 4.142 15.157 1.00 77.94 88 PHE A N 1
ATOM 699 C CA . PHE A 1 88 ? -10.861 5.081 15.788 1.00 77.94 88 PHE A CA 1
ATOM 700 C C . PHE A 1 88 ? -9.518 4.456 16.212 1.00 77.94 88 PHE A C 1
ATOM 702 O O . PHE A 1 88 ? -8.473 5.068 16.011 1.00 77.94 88 PHE A O 1
ATOM 709 N N . PHE A 1 89 ? -9.517 3.222 16.724 1.00 74.44 89 PHE A N 1
ATOM 710 C CA . PHE A 1 89 ? -8.290 2.502 17.103 1.00 74.44 89 PHE A CA 1
ATOM 711 C C . PHE A 1 89 ? -7.574 1.813 15.932 1.00 74.44 89 PHE A C 1
ATOM 713 O O . PHE A 1 89 ? -6.464 1.310 16.094 1.00 74.44 89 PHE A O 1
ATOM 720 N N . GLY A 1 90 ? -8.152 1.847 14.731 1.00 74.56 90 GLY A N 1
ATOM 721 C CA . GLY A 1 90 ? -7.581 1.256 13.524 1.00 74.56 90 GLY A CA 1
ATOM 722 C C . GLY A 1 90 ? -6.259 1.886 13.080 1.00 74.56 90 GLY A C 1
ATOM 723 O O . GLY A 1 90 ? -5.584 1.336 12.214 1.00 74.56 90 GLY A O 1
ATOM 724 N N . PHE A 1 91 ? -5.820 2.994 13.688 1.00 77.50 91 PHE A N 1
ATOM 725 C CA . PHE A 1 91 ? -4.475 3.512 13.439 1.00 77.50 91 PHE A CA 1
ATOM 726 C C . PHE A 1 91 ? -3.371 2.523 13.850 1.00 77.50 91 PHE A C 1
ATOM 728 O O . PHE A 1 91 ? -2.308 2.495 13.228 1.00 77.50 91 PHE A O 1
ATO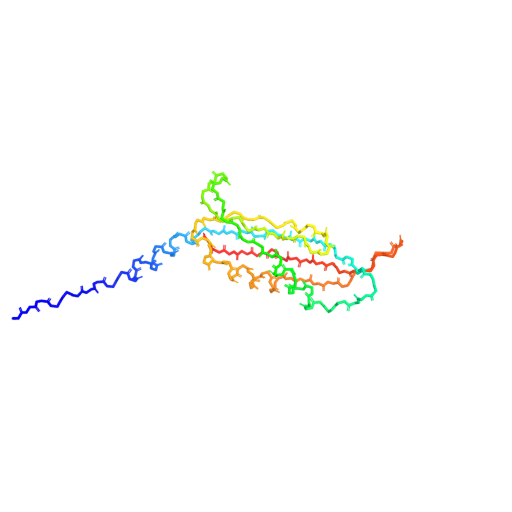M 735 N N . LEU A 1 92 ? -3.633 1.673 14.850 1.00 78.94 92 LEU A N 1
ATOM 736 C CA . LEU A 1 92 ? -2.677 0.684 15.354 1.00 78.94 92 LEU A CA 1
ATOM 737 C C . LEU A 1 92 ? -2.279 -0.347 14.289 1.00 78.94 92 LEU A C 1
ATOM 739 O O . LEU A 1 92 ? -1.168 -0.870 14.320 1.00 78.94 92 LEU A O 1
ATOM 743 N N . VAL A 1 93 ? -3.155 -0.609 13.317 1.00 80.25 93 VAL A N 1
ATOM 744 C CA . VAL A 1 93 ? -2.915 -1.606 12.264 1.00 80.25 93 VAL A CA 1
ATOM 745 C C . VAL A 1 93 ? -2.324 -0.998 10.990 1.00 80.25 93 VAL A C 1
ATOM 747 O O . VAL A 1 93 ? -1.971 -1.735 10.073 1.00 80.25 93 VAL A O 1
ATOM 750 N N . ILE A 1 94 ? -2.144 0.329 10.911 1.00 81.75 94 ILE A N 1
ATOM 751 C CA . ILE A 1 94 ? -1.558 0.996 9.732 1.00 81.75 94 ILE A CA 1
ATOM 752 C C . ILE A 1 94 ? -0.182 0.412 9.360 1.00 81.75 94 ILE A C 1
ATOM 754 O O . ILE A 1 94 ? 0.020 0.116 8.177 1.00 81.75 94 ILE A O 1
ATOM 758 N N . PRO A 1 95 ? 0.768 0.201 10.299 1.00 83.44 95 PRO A N 1
ATOM 759 C CA . PRO A 1 95 ? 2.063 -0.390 9.959 1.00 83.44 95 PRO A CA 1
ATOM 760 C C . PRO A 1 95 ? 1.920 -1.799 9.374 1.00 83.44 95 PRO A C 1
ATOM 762 O O . PRO A 1 95 ? 2.595 -2.141 8.402 1.00 83.44 95 PRO A O 1
ATOM 765 N N . GLN A 1 96 ? 0.987 -2.592 9.911 1.00 83.69 96 GLN A N 1
ATOM 766 C CA . GLN A 1 96 ? 0.680 -3.926 9.404 1.00 83.69 96 GLN A CA 1
ATOM 767 C C . GLN A 1 96 ? 0.097 -3.862 7.989 1.00 83.69 96 GLN A C 1
ATOM 769 O O . GLN A 1 96 ? 0.523 -4.629 7.131 1.00 83.69 96 GLN A O 1
ATOM 774 N N . ILE A 1 97 ? -0.824 -2.933 7.717 1.00 83.00 97 ILE A N 1
ATOM 775 C CA . ILE A 1 97 ? -1.414 -2.729 6.387 1.00 83.00 97 ILE A CA 1
ATOM 776 C C . ILE A 1 97 ? -0.328 -2.367 5.370 1.00 83.00 97 ILE A C 1
ATOM 778 O O . ILE A 1 97 ? -0.251 -2.991 4.314 1.00 83.00 97 ILE A O 1
ATOM 782 N N . LYS A 1 98 ? 0.558 -1.416 5.695 1.00 83.88 98 LYS A N 1
ATOM 783 C CA . LYS A 1 98 ? 1.676 -1.030 4.816 1.00 83.88 98 LYS A CA 1
ATOM 784 C C . LYS A 1 98 ? 2.613 -2.206 4.534 1.00 83.88 98 LYS A C 1
ATOM 786 O O . LYS A 1 98 ? 2.980 -2.433 3.383 1.00 83.88 98 LYS A O 1
ATOM 791 N N . ALA A 1 99 ? 2.952 -2.986 5.561 1.00 85.81 99 ALA A N 1
ATOM 792 C CA . ALA A 1 99 ? 3.782 -4.180 5.413 1.00 85.81 99 ALA A CA 1
ATOM 793 C C . ALA A 1 99 ? 3.103 -5.272 4.566 1.00 85.81 99 ALA A C 1
ATOM 795 O O . ALA A 1 99 ? 3.757 -5.898 3.734 1.00 85.81 99 ALA A O 1
ATOM 796 N N . GLN A 1 100 ? 1.797 -5.492 4.744 1.00 87.25 100 GLN A N 1
ATOM 797 C CA . GLN A 1 100 ? 1.019 -6.446 3.948 1.00 87.25 100 GLN A CA 1
ATOM 798 C C . GLN A 1 100 ? 0.916 -6.003 2.488 1.00 87.25 100 GLN A C 1
ATOM 800 O O . GLN A 1 100 ? 1.106 -6.828 1.601 1.00 87.25 100 GLN A O 1
ATOM 805 N N . ILE A 1 101 ? 0.697 -4.713 2.224 1.00 85.12 101 ILE A N 1
ATOM 806 C CA . ILE A 1 101 ? 0.709 -4.168 0.861 1.00 85.12 101 ILE A CA 1
ATOM 807 C C . ILE A 1 101 ? 2.079 -4.393 0.222 1.00 85.12 101 ILE A C 1
ATOM 809 O O . ILE A 1 101 ? 2.145 -4.955 -0.863 1.00 85.12 101 ILE A O 1
ATOM 813 N N . GLY A 1 102 ? 3.173 -4.068 0.916 1.00 84.88 102 GLY A N 1
ATOM 814 C CA . GLY A 1 102 ? 4.526 -4.309 0.406 1.00 84.88 102 GLY A CA 1
ATOM 815 C C . GLY A 1 102 ? 4.803 -5.769 0.038 1.00 84.88 102 GLY A C 1
ATOM 816 O O . GLY A 1 102 ? 5.434 -6.028 -0.981 1.00 84.88 102 GLY A O 1
ATOM 817 N N . LYS A 1 103 ? 4.289 -6.725 0.822 1.00 87.06 103 LYS A N 1
ATOM 818 C CA . LYS A 1 103 ? 4.429 -8.167 0.549 1.00 87.06 103 LYS A CA 1
ATOM 819 C C . LYS A 1 103 ? 3.532 -8.672 -0.583 1.00 87.06 103 LYS A C 1
ATOM 821 O O . LYS A 1 103 ? 3.884 -9.644 -1.241 1.00 87.06 103 LYS A O 1
ATOM 826 N N . ASN A 1 104 ? 2.376 -8.042 -0.783 1.00 88.06 104 ASN A N 1
ATOM 827 C CA . ASN A 1 104 ? 1.364 -8.465 -1.754 1.00 88.06 104 ASN A CA 1
ATOM 828 C C . ASN A 1 104 ? 1.405 -7.669 -3.068 1.00 88.06 104 ASN A C 1
ATOM 830 O O . ASN A 1 104 ? 0.604 -7.940 -3.963 1.00 88.06 104 ASN A O 1
ATOM 834 N N . ILE A 1 105 ? 2.328 -6.712 -3.201 1.00 88.56 105 ILE A N 1
ATOM 835 C CA . ILE A 1 105 ? 2.592 -6.004 -4.452 1.00 88.56 105 ILE A CA 1
ATOM 836 C C . ILE A 1 105 ? 3.355 -6.924 -5.407 1.00 88.56 105 ILE A C 1
ATOM 838 O O . ILE A 1 105 ? 4.451 -7.400 -5.119 1.00 88.56 105 ILE A O 1
ATOM 842 N N . ILE A 1 106 ? 2.786 -7.116 -6.588 1.00 89.00 106 ILE A N 1
ATOM 843 C CA . ILE A 1 106 ? 3.415 -7.759 -7.733 1.00 89.00 106 ILE A CA 1
ATOM 844 C C . ILE A 1 106 ? 3.572 -6.697 -8.808 1.00 89.00 106 ILE A C 1
ATOM 846 O O . ILE A 1 106 ? 2.603 -6.054 -9.206 1.00 89.00 106 ILE A O 1
ATOM 850 N N . ILE A 1 107 ? 4.799 -6.527 -9.282 1.00 87.88 107 ILE A N 1
ATOM 851 C CA . ILE A 1 107 ? 5.136 -5.558 -10.319 1.00 87.88 107 ILE A CA 1
ATOM 852 C C . ILE A 1 107 ? 5.642 -6.345 -11.511 1.00 87.88 107 ILE A C 1
ATOM 854 O O . ILE A 1 107 ? 6.602 -7.105 -11.389 1.00 87.88 107 ILE A O 1
ATOM 858 N N . ARG A 1 108 ? 4.982 -6.180 -12.653 1.00 87.56 108 ARG A N 1
ATOM 859 C CA . ARG A 1 108 ? 5.390 -6.812 -13.905 1.00 87.56 108 ARG A CA 1
ATOM 860 C C . ARG A 1 108 ? 5.659 -5.732 -14.940 1.00 87.56 108 ARG A C 1
ATOM 862 O O . ARG A 1 108 ? 4.816 -4.845 -15.077 1.00 87.56 108 ARG A O 1
ATOM 869 N N . PRO A 1 109 ? 6.798 -5.780 -15.649 1.00 83.44 109 PRO A N 1
ATOM 870 C CA . PRO A 1 109 ? 6.962 -4.946 -16.824 1.00 83.44 109 PRO A CA 1
ATOM 871 C C . PRO A 1 109 ? 5.852 -5.312 -17.812 1.00 83.44 109 PRO A C 1
ATOM 873 O O . PRO A 1 109 ? 5.567 -6.489 -18.036 1.00 83.44 109 PRO A O 1
ATOM 876 N N . GLU A 1 110 ? 5.183 -4.301 -18.343 1.00 81.38 110 GLU A N 1
ATOM 877 C CA . GLU A 1 110 ? 4.151 -4.466 -19.354 1.00 81.38 110 GLU A CA 1
ATOM 878 C C . GLU A 1 110 ? 4.435 -3.499 -20.499 1.00 81.38 110 GLU A C 1
ATOM 880 O O . GLU A 1 110 ? 4.616 -2.295 -20.299 1.00 81.38 110 GLU A O 1
ATOM 885 N N . GLU A 1 111 ? 4.458 -4.050 -21.706 1.00 72.62 111 GLU A N 1
ATOM 886 C CA . GLU A 1 111 ? 4.481 -3.294 -22.947 1.00 72.62 111 GLU A CA 1
ATOM 887 C C . GLU A 1 111 ? 3.101 -3.421 -23.584 1.00 72.62 111 GLU A C 1
ATOM 889 O O . GLU A 1 111 ? 2.688 -4.512 -23.982 1.00 72.62 111 GLU A O 1
ATOM 894 N N . ARG A 1 112 ? 2.354 -2.315 -23.673 1.00 69.38 112 ARG A N 1
ATOM 895 C CA . ARG A 1 112 ? 1.139 -2.299 -24.494 1.00 69.38 112 ARG A CA 1
ATOM 896 C C . ARG A 1 112 ? 1.535 -2.057 -25.950 1.00 69.38 112 ARG A C 1
ATOM 898 O O . ARG A 1 112 ? 1.989 -0.967 -26.300 1.00 69.38 112 ARG A O 1
ATOM 905 N N . TYR A 1 113 ? 1.381 -3.085 -26.784 1.00 51.47 113 TYR A N 1
ATOM 906 C CA . TYR A 1 113 ? 1.595 -3.008 -28.232 1.00 51.47 113 TYR A CA 1
ATOM 907 C C . TYR A 1 113 ? 0.453 -2.240 -28.924 1.00 51.47 113 TYR A C 1
ATOM 909 O O . TYR A 1 113 ? -0.684 -2.286 -28.462 1.00 51.47 113 TYR A O 1
ATOM 917 N N . PHE A 1 114 ? 0.787 -1.555 -30.030 1.00 48.53 114 PHE A N 1
ATOM 918 C CA . PHE A 1 114 ? 0.055 -0.465 -30.718 1.00 48.53 114 PHE A CA 1
ATOM 919 C C . PHE A 1 114 ? 0.228 0.956 -30.139 1.00 48.53 114 PHE A C 1
ATOM 921 O O . PHE A 1 114 ? -0.724 1.727 -30.082 1.00 48.53 114 PHE A O 1
ATOM 928 N N . GLY A 1 115 ? 1.464 1.344 -29.785 1.00 55.44 115 GLY A N 1
ATOM 929 C CA . GLY A 1 115 ? 1.833 2.772 -29.724 1.00 55.44 115 GLY A CA 1
ATOM 930 C C . GLY A 1 115 ? 2.374 3.309 -28.397 1.00 55.44 115 GLY A C 1
ATOM 931 O O . GLY A 1 115 ? 1.945 4.365 -27.948 1.00 55.44 115 GLY A O 1
ATOM 932 N N . LEU A 1 116 ? 3.388 2.632 -27.845 1.00 63.06 116 LEU A N 1
ATOM 933 C CA . LEU A 1 116 ? 4.401 3.196 -26.936 1.00 63.06 116 LEU A CA 1
ATOM 934 C C . LEU A 1 116 ? 3.919 3.620 -25.541 1.00 63.06 116 LEU A C 1
ATOM 936 O O . LEU A 1 116 ? 4.185 4.732 -25.091 1.00 63.06 116 LEU A O 1
ATOM 940 N N . VAL A 1 117 ? 3.323 2.694 -24.788 1.00 61.47 117 VAL A N 1
ATOM 941 C CA . VAL A 1 117 ? 3.306 2.838 -23.326 1.00 61.47 117 VAL A CA 1
ATOM 942 C C . VAL A 1 117 ? 4.012 1.645 -22.697 1.00 61.47 117 VAL A C 1
ATOM 944 O O . VAL A 1 117 ? 3.415 0.606 -22.419 1.00 61.47 117 VAL A O 1
ATOM 947 N N . LYS A 1 118 ? 5.326 1.808 -22.517 1.00 76.69 118 LYS A N 1
ATOM 948 C CA . LYS A 1 118 ? 6.160 0.931 -21.696 1.00 76.69 118 LYS A CA 1
ATOM 949 C C . LYS A 1 118 ? 5.925 1.305 -20.242 1.00 76.69 118 LYS A C 1
ATOM 951 O O . LYS A 1 118 ? 5.916 2.487 -19.901 1.00 76.69 118 LYS A O 1
ATOM 956 N N . GLY A 1 119 ? 5.691 0.328 -19.385 1.00 83.38 119 GLY A N 1
ATOM 957 C CA . GLY A 1 119 ? 5.383 0.617 -17.999 1.00 83.38 119 GLY A CA 1
ATOM 958 C C . GLY A 1 119 ? 5.380 -0.611 -17.121 1.00 83.38 119 GLY A C 1
ATOM 959 O O . GLY A 1 119 ? 5.938 -1.655 -17.451 1.00 83.38 119 GLY A O 1
ATOM 960 N N . TYR A 1 120 ? 4.736 -0.458 -15.978 1.00 85.25 120 TYR A N 1
ATOM 961 C CA . TYR A 1 120 ? 4.631 -1.484 -14.968 1.00 85.25 120 TYR A CA 1
ATOM 962 C C . TYR A 1 120 ? 3.172 -1.727 -14.632 1.00 85.25 120 TYR A C 1
ATOM 964 O O . TYR A 1 120 ? 2.464 -0.824 -14.183 1.00 85.25 120 TYR A O 1
ATOM 972 N N . ARG A 1 121 ? 2.738 -2.972 -14.791 1.00 87.62 121 ARG A N 1
ATOM 973 C CA . ARG A 1 121 ? 1.503 -3.454 -14.190 1.00 87.62 121 ARG A CA 1
ATOM 974 C C . ARG A 1 121 ? 1.760 -3.698 -12.714 1.00 87.62 121 ARG A C 1
ATOM 976 O O . ARG A 1 121 ? 2.594 -4.536 -12.360 1.00 87.62 121 ARG A O 1
ATOM 983 N N . VAL A 1 122 ? 1.058 -2.964 -11.863 1.00 87.94 122 VAL A N 1
ATOM 984 C CA . VAL A 1 122 ? 1.111 -3.130 -10.413 1.00 87.94 122 VAL A CA 1
ATOM 985 C C . VAL A 1 122 ? -0.171 -3.810 -9.968 1.00 87.94 122 VAL A C 1
ATOM 987 O O . VAL A 1 122 ? -1.265 -3.289 -10.170 1.00 87.94 122 VAL A O 1
ATOM 990 N N . VAL A 1 123 ? -0.022 -4.979 -9.354 1.00 89.62 123 VAL A N 1
ATOM 991 C CA . VAL A 1 123 ? -1.116 -5.756 -8.774 1.00 89.62 123 VAL A CA 1
ATOM 992 C C . VAL A 1 123 ? -0.878 -5.851 -7.276 1.00 89.62 123 VAL A C 1
ATOM 994 O O . VAL A 1 123 ? 0.096 -6.459 -6.841 1.00 89.62 123 VAL A O 1
ATOM 997 N N . ILE A 1 124 ? -1.760 -5.259 -6.479 1.00 88.31 124 ILE A N 1
ATOM 998 C CA . ILE A 1 124 ? -1.823 -5.480 -5.036 1.00 88.31 124 ILE A CA 1
ATOM 999 C C . ILE A 1 124 ? -2.806 -6.623 -4.826 1.00 88.31 124 ILE A C 1
ATOM 1001 O O . ILE A 1 124 ? -4.012 -6.439 -5.003 1.00 88.31 124 ILE A O 1
ATOM 1005 N N . LYS A 1 125 ? -2.293 -7.803 -4.474 1.00 89.88 125 LYS A N 1
ATOM 1006 C CA . LYS A 1 125 ? -3.148 -8.945 -4.147 1.00 89.88 125 LYS A CA 1
ATOM 1007 C C . LYS A 1 125 ? -3.991 -8.652 -2.915 1.00 89.88 125 LYS A C 1
ATOM 1009 O O . LYS A 1 125 ? -3.542 -7.978 -1.984 1.00 89.88 125 LYS A O 1
ATOM 1014 N N . ASN A 1 126 ? -5.194 -9.206 -2.903 1.00 87.75 126 ASN A N 1
ATOM 1015 C CA . ASN A 1 126 ? -6.079 -9.139 -1.765 1.00 87.75 126 ASN A CA 1
ATOM 1016 C C . ASN A 1 126 ? -5.394 -9.706 -0.519 1.00 87.75 126 ASN A C 1
ATOM 1018 O O . ASN A 1 126 ? -4.596 -10.643 -0.563 1.00 87.75 126 ASN A O 1
ATOM 1022 N N . PHE A 1 127 ? -5.706 -9.109 0.620 1.00 86.06 127 PHE A N 1
ATOM 1023 C CA . PHE A 1 127 ? -5.268 -9.616 1.909 1.00 86.06 127 PHE A CA 1
ATOM 1024 C C . PHE A 1 127 ? -6.291 -9.246 2.969 1.00 86.06 127 PHE A C 1
ATOM 1026 O O . PHE A 1 127 ? -7.129 -8.353 2.799 1.00 86.06 127 PHE A O 1
ATOM 1033 N N . THR A 1 128 ? -6.233 -9.968 4.081 1.00 86.12 128 THR A N 1
ATOM 1034 C CA . THR A 1 128 ? -7.117 -9.740 5.218 1.00 86.12 128 THR A CA 1
ATOM 1035 C C . THR A 1 128 ? -6.321 -9.307 6.427 1.00 86.12 128 THR A C 1
ATOM 1037 O O . THR A 1 128 ? -5.251 -9.854 6.693 1.00 86.12 128 THR A O 1
ATOM 1040 N N . PHE A 1 129 ? -6.870 -8.365 7.180 1.00 82.25 129 PHE A N 1
ATOM 1041 C CA . PHE A 1 129 ? -6.303 -7.897 8.436 1.00 82.25 129 PHE A CA 1
ATOM 1042 C C . PHE A 1 129 ? -7.416 -7.670 9.461 1.00 82.25 129 PHE A C 1
ATOM 1044 O O . PHE A 1 129 ? -8.602 -7.717 9.133 1.00 82.25 129 PHE A O 1
ATOM 1051 N N . TRP A 1 130 ? -7.017 -7.479 10.710 1.00 80.31 130 TRP A N 1
ATOM 1052 C CA . TRP A 1 130 ? -7.898 -7.351 11.866 1.00 80.31 130 TRP A CA 1
ATOM 1053 C C . TRP A 1 130 ? -7.747 -5.931 12.406 1.00 80.31 130 TRP A C 1
ATOM 1055 O O . TRP A 1 130 ? -6.608 -5.489 12.554 1.00 80.31 130 TRP A O 1
ATOM 1065 N N . ALA A 1 131 ? -8.848 -5.201 12.595 1.00 74.62 131 ALA A N 1
ATOM 1066 C CA . ALA A 1 131 ? -8.843 -3.799 13.017 1.00 74.62 131 ALA A CA 1
ATOM 1067 C C . ALA A 1 131 ? -10.125 -3.399 13.746 1.00 74.62 131 ALA A C 1
ATOM 1069 O O . ALA A 1 131 ? -11.118 -4.157 13.660 1.00 74.62 131 ALA A O 1
#

pLDDT: mean 76.03, std 11.17, range [39.19, 89.88]